Protein AF-A0A8S3BIY8-F1 (afdb_monomer_lite)

Secondary structure (DSSP, 8-state):
--GGGGSS--SS-TT---SS-EEEEEEEEEEEEEE-TTS-EEEEEEEEEEEEEEE--

Foldseek 3Di:
DPPLPPDPHNPDDPDQDDPDWDKDKDKDKDWDWDADPVGHTPDTDIDIDIDMDGRHD

pLDDT: mean 91.75, std 11.92, range [52.28, 98.38]

InterPro domains:
  IPR018240 Clathrin adaptor, mu subunit, conserved site [PS00990] (9-29)
  IPR028565 Mu homology domain [PF00928] (9-57)
  IPR028565 Mu homology domain [PS51072] (20-57)
  IPR036168 AP-2 complex subunit mu, C-terminal superfamily [SSF49447] (9-57)
  IPR050431 Adaptor complexes medium subunit [PTHR10529] (4-57)

Sequence (57 aa):
PPPALTQTVSWRSDGLKYRKNEVFLDVIESVNLLVSSNGNVLRSEINGAIKMRVYLS

Radius of gyration: 20.56 Å; chains: 1; bounding box: 53×15×48 Å

Structure (mmCIF, N/CA/C/O backbone):
data_AF-A0A8S3BIY8-F1
#
_entry.id   AF-A0A8S3BIY8-F1
#
loop_
_atom_site.group_PDB
_atom_site.id
_atom_site.type_symbol
_atom_site.label_atom_id
_atom_site.label_alt_id
_atom_site.label_comp_id
_atom_site.label_asym_id
_atom_site.label_entity_id
_atom_site.label_seq_id
_atom_site.pdbx_PDB_ins_code
_atom_site.Cartn_x
_atom_site.Cartn_y
_atom_site.Cartn_z
_atom_site.occupancy
_atom_site.B_iso_or_equiv
_atom_site.auth_seq_id
_atom_site.auth_comp_id
_atom_site.auth_asym_id
_atom_site.auth_atom_id
_atom_site.pdbx_PDB_model_num
ATOM 1 N N . PRO A 1 1 ? -29.155 -12.937 5.894 1.00 52.28 1 PRO A N 1
ATOM 2 C CA . PRO A 1 1 ? -28.027 -12.302 5.165 1.00 52.28 1 PRO A CA 1
ATOM 3 C C . PRO A 1 1 ? -27.122 -11.520 6.134 1.00 52.28 1 PRO A C 1
ATOM 5 O O . PRO A 1 1 ? -27.657 -10.937 7.076 1.00 52.28 1 PRO A O 1
ATOM 8 N N . PRO A 1 2 ? -25.788 -11.507 5.955 1.00 56.88 2 PRO A N 1
ATOM 9 C CA . PRO A 1 2 ? -24.916 -10.654 6.758 1.00 56.88 2 PRO A CA 1
ATOM 10 C C . PRO A 1 2 ? -25.313 -9.180 6.547 1.00 56.88 2 PRO A C 1
ATOM 12 O O . PRO A 1 2 ? -25.398 -8.752 5.393 1.00 56.88 2 PRO A O 1
ATOM 15 N N . PRO A 1 3 ? -25.559 -8.394 7.610 1.00 61.81 3 PRO A N 1
ATOM 16 C CA . PRO A 1 3 ? -26.064 -7.021 7.494 1.00 61.81 3 PRO A CA 1
ATOM 17 C C . PRO A 1 3 ? -25.123 -6.057 6.751 1.00 61.81 3 PRO A C 1
ATOM 19 O O . PRO A 1 3 ? -25.567 -5.007 6.305 1.00 61.81 3 PRO A O 1
ATOM 22 N N . ALA A 1 4 ? -23.848 -6.413 6.558 1.00 60.69 4 ALA A N 1
ATOM 23 C CA . ALA A 1 4 ? -22.864 -5.580 5.862 1.00 60.69 4 ALA A CA 1
ATOM 24 C C . ALA A 1 4 ? -23.117 -5.413 4.347 1.00 60.69 4 ALA A C 1
ATOM 26 O O . ALA A 1 4 ? -22.630 -4.456 3.755 1.00 60.69 4 ALA A O 1
ATOM 27 N N . LEU A 1 5 ? -23.877 -6.307 3.702 1.00 58.81 5 LEU A N 1
ATOM 28 C CA . LEU A 1 5 ? -24.064 -6.283 2.240 1.00 58.81 5 LEU A CA 1
ATOM 29 C C . LEU A 1 5 ? -24.985 -5.159 1.736 1.00 58.81 5 LEU A C 1
ATOM 31 O O . LEU A 1 5 ? -24.942 -4.838 0.553 1.00 58.81 5 LEU A O 1
ATOM 35 N N . THR A 1 6 ? -25.805 -4.559 2.604 1.00 71.19 6 THR A N 1
ATOM 36 C CA . THR A 1 6 ? -26.774 -3.509 2.229 1.00 71.19 6 THR A CA 1
ATOM 37 C C . THR A 1 6 ? -26.436 -2.132 2.806 1.00 71.19 6 THR A C 1
ATOM 39 O O . THR A 1 6 ? -27.220 -1.201 2.652 1.00 71.19 6 THR A O 1
ATOM 42 N N . GLN A 1 7 ? -25.308 -1.996 3.508 1.00 73.25 7 GLN A N 1
ATOM 43 C CA . GLN A 1 7 ? -24.871 -0.739 4.123 1.00 73.25 7 GLN A CA 1
ATOM 44 C C . GLN A 1 7 ? -23.971 0.054 3.165 1.00 73.25 7 GLN A C 1
ATOM 46 O O . GLN A 1 7 ? -23.213 -0.535 2.396 1.00 73.25 7 GLN A O 1
ATOM 51 N N . THR A 1 8 ? -23.991 1.391 3.260 1.00 81.81 8 THR A N 1
ATOM 52 C CA . THR A 1 8 ? -23.122 2.293 2.468 1.00 81.81 8 THR A CA 1
ATOM 53 C C . THR A 1 8 ? -21.631 1.991 2.666 1.00 81.81 8 THR A C 1
ATOM 55 O O . THR A 1 8 ? -20.818 2.237 1.778 1.00 81.81 8 THR A O 1
ATOM 58 N N . V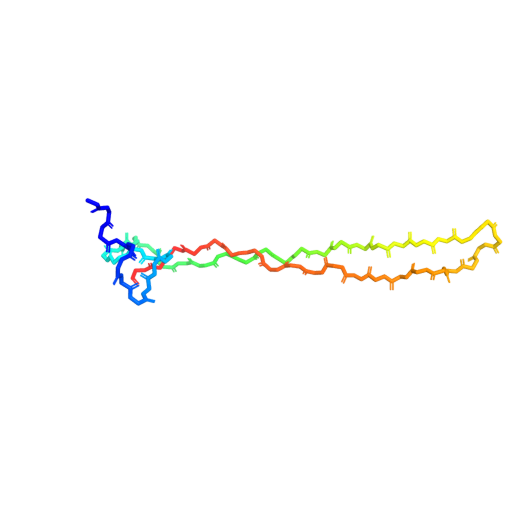AL A 1 9 ? -21.267 1.421 3.820 1.00 86.00 9 VAL A N 1
ATOM 59 C CA . VAL A 1 9 ? -19.919 0.932 4.124 1.00 86.00 9 VAL A CA 1
ATOM 60 C C . VAL A 1 9 ? -19.974 -0.582 4.321 1.00 86.00 9 VAL A C 1
ATOM 62 O O . VAL A 1 9 ? -20.401 -1.065 5.365 1.00 86.00 9 VAL A O 1
ATOM 65 N N . SER A 1 10 ? -19.529 -1.332 3.314 1.00 87.75 10 SER A N 1
ATOM 66 C CA . SER A 1 10 ? -19.588 -2.802 3.301 1.00 87.75 10 SER A CA 1
ATOM 67 C C . SER A 1 10 ? -18.305 -3.492 3.780 1.00 87.75 10 SER A C 1
ATOM 69 O O . SER A 1 10 ? -18.319 -4.676 4.107 1.00 87.75 10 SER A O 1
ATOM 71 N N . TRP A 1 11 ? -17.186 -2.764 3.836 1.00 87.94 11 TRP A N 1
ATOM 72 C CA . TRP A 1 11 ? -15.852 -3.306 4.137 1.00 87.94 11 TRP A CA 1
ATOM 73 C C . TRP A 1 11 ? -15.449 -3.201 5.616 1.00 87.94 11 TRP A C 1
ATOM 75 O O . TRP A 1 11 ? -14.419 -3.747 6.010 1.00 87.94 11 TRP A O 1
ATOM 85 N N . ARG A 1 12 ? -16.242 -2.515 6.452 1.00 89.44 12 ARG A N 1
ATOM 86 C CA . ARG A 1 12 ? -15.984 -2.350 7.890 1.00 89.44 12 ARG A CA 1
ATOM 87 C C . ARG A 1 12 ? -17.254 -2.587 8.687 1.00 89.44 12 ARG A C 1
ATOM 89 O O . ARG A 1 12 ? -18.267 -1.943 8.451 1.00 89.44 12 ARG A O 1
ATOM 96 N N . SER A 1 13 ? -17.170 -3.501 9.647 1.00 88.00 13 SER A N 1
ATOM 97 C CA . SER A 1 13 ? -18.248 -3.731 10.610 1.00 88.00 13 SER A CA 1
ATOM 98 C C . SER A 1 13 ? -18.249 -2.645 11.685 1.00 88.00 13 SER A C 1
ATOM 100 O O . SER A 1 13 ? -17.185 -2.167 12.086 1.00 88.00 13 SER A O 1
ATOM 102 N N . ASP A 1 14 ? -19.437 -2.271 12.149 1.00 88.75 14 ASP A N 1
ATOM 103 C CA . ASP A 1 14 ? -19.610 -1.343 13.268 1.00 88.75 14 ASP A CA 1
ATOM 104 C C . ASP A 1 14 ? -19.295 -2.021 14.619 1.00 88.75 14 ASP A C 1
ATOM 106 O O . ASP A 1 14 ? -19.221 -3.248 14.717 1.00 88.75 14 ASP A O 1
ATOM 110 N N . GLY A 1 15 ? -19.093 -1.221 15.668 1.00 91.56 15 GLY A N 1
ATOM 111 C CA . GLY A 1 15 ? -18.943 -1.691 17.048 1.00 91.56 15 GLY A CA 1
ATOM 112 C C . GLY A 1 15 ? -17.583 -2.305 17.394 1.00 91.56 15 GLY A C 1
ATOM 113 O O . GLY A 1 15 ? -17.420 -2.826 18.497 1.00 91.56 15 GLY A O 1
ATOM 114 N N . LEU A 1 16 ? -16.594 -2.239 16.498 1.00 93.25 16 LEU A N 1
ATOM 115 C CA . LEU A 1 16 ? -15.222 -2.660 16.795 1.00 93.25 16 LEU A CA 1
ATOM 116 C C . LEU A 1 16 ? -14.659 -1.829 17.956 1.00 93.25 16 LEU A C 1
ATOM 118 O O . LEU A 1 16 ? -14.726 -0.604 17.933 1.00 93.25 16 LEU A O 1
ATOM 122 N N . LYS A 1 17 ? -14.095 -2.493 18.969 1.00 96.38 17 LYS A N 1
ATOM 123 C CA . LYS A 1 17 ? -13.419 -1.849 20.100 1.00 96.38 17 LYS A CA 1
ATOM 1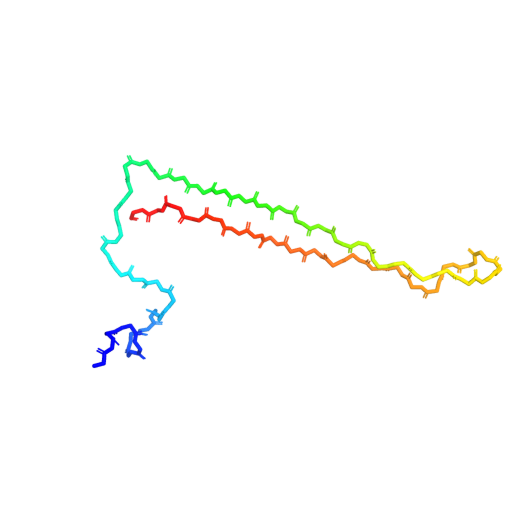24 C C . LYS A 1 17 ? -12.077 -2.513 20.353 1.00 96.38 17 LYS A C 1
ATOM 126 O O . LYS A 1 17 ? -11.985 -3.732 20.469 1.00 96.38 17 LYS A O 1
ATOM 131 N N . TYR A 1 18 ? -11.045 -1.691 20.474 1.00 97.12 18 TYR A N 1
ATOM 132 C CA . TYR A 1 18 ? -9.680 -2.105 20.762 1.00 97.12 18 TYR A CA 1
ATOM 133 C C . TYR A 1 18 ? -9.218 -1.459 22.064 1.00 97.12 18 TYR A C 1
ATOM 135 O O . TYR A 1 18 ? -9.488 -0.291 22.333 1.00 97.12 18 TYR A O 1
ATOM 143 N N . ARG A 1 19 ? -8.481 -2.221 22.878 1.00 97.25 19 ARG A N 1
ATOM 144 C CA . ARG A 1 19 ? -7.923 -1.725 24.147 1.00 97.25 19 ARG A CA 1
ATOM 145 C C . ARG A 1 19 ? -6.923 -0.583 23.934 1.00 97.25 19 ARG A C 1
ATOM 147 O O . ARG A 1 19 ? -6.787 0.284 24.791 1.00 97.25 19 ARG A O 1
ATOM 154 N N . LYS A 1 20 ? -6.220 -0.603 22.803 1.00 97.56 20 LYS A N 1
ATOM 155 C CA . LYS A 1 20 ? -5.291 0.428 22.351 1.00 97.56 20 LYS A CA 1
ATOM 156 C C . LYS A 1 20 ? -5.552 0.667 20.870 1.00 97.56 20 LYS A C 1
ATOM 158 O O . LYS A 1 20 ? -5.633 -0.291 20.108 1.00 97.56 20 LYS A O 1
ATOM 163 N N . ASN A 1 21 ? -5.697 1.932 20.496 1.00 98.06 21 ASN A N 1
ATOM 164 C CA . ASN A 1 21 ? -5.875 2.322 19.107 1.00 98.06 21 ASN A CA 1
ATOM 165 C C . ASN A 1 21 ? -4.499 2.512 18.471 1.00 98.06 21 ASN A C 1
ATOM 167 O O . ASN A 1 21 ? -3.724 3.360 18.916 1.00 98.06 21 ASN A O 1
ATOM 171 N N . GLU A 1 22 ? -4.193 1.714 17.458 1.00 98.31 22 GLU A N 1
ATOM 172 C CA . GLU A 1 22 ? -2.923 1.775 16.743 1.00 98.31 22 GLU A CA 1
ATOM 173 C C . GLU A 1 22 ? -3.084 1.336 15.288 1.00 98.31 22 GLU A C 1
ATOM 175 O O . GLU A 1 22 ? -3.967 0.555 14.925 1.00 98.31 22 GLU A O 1
ATOM 180 N N . VAL A 1 23 ? -2.229 1.883 14.431 1.00 97.88 23 VAL A N 1
ATOM 181 C CA . VAL A 1 23 ? -2.198 1.571 13.005 1.00 97.88 23 VAL A CA 1
ATOM 182 C C . VAL A 1 23 ? -0.760 1.289 12.624 1.00 97.88 23 VAL A C 1
ATOM 184 O O . VAL A 1 23 ? 0.135 2.069 12.940 1.00 97.88 23 VAL A O 1
ATOM 187 N N . PHE A 1 24 ? -0.554 0.181 11.925 1.00 98.31 24 PHE A N 1
ATOM 188 C CA . PHE A 1 24 ? 0.735 -0.202 11.371 1.00 98.31 24 PHE A CA 1
ATOM 189 C C . PHE A 1 24 ? 0.676 -0.041 9.858 1.00 98.31 24 PHE A C 1
ATOM 191 O O . PHE A 1 24 ? -0.293 -0.471 9.223 1.00 98.31 24 PHE A O 1
ATOM 198 N N . LEU A 1 25 ? 1.704 0.585 9.296 1.00 98.25 25 LEU A N 1
ATOM 199 C CA . LEU A 1 25 ? 1.837 0.806 7.866 1.00 98.25 25 LEU A CA 1
ATOM 200 C C . LEU A 1 25 ? 3.124 0.148 7.390 1.00 98.25 25 LEU A C 1
ATOM 202 O O . LEU A 1 25 ? 4.203 0.477 7.876 1.00 98.25 25 LEU A O 1
ATOM 206 N N . ASP A 1 26 ? 2.987 -0.737 6.414 1.00 98.38 26 ASP A N 1
ATOM 207 C CA . ASP A 1 26 ? 4.102 -1.345 5.708 1.00 98.38 26 ASP A CA 1
ATOM 208 C C . ASP A 1 26 ? 4.172 -0.703 4.315 1.0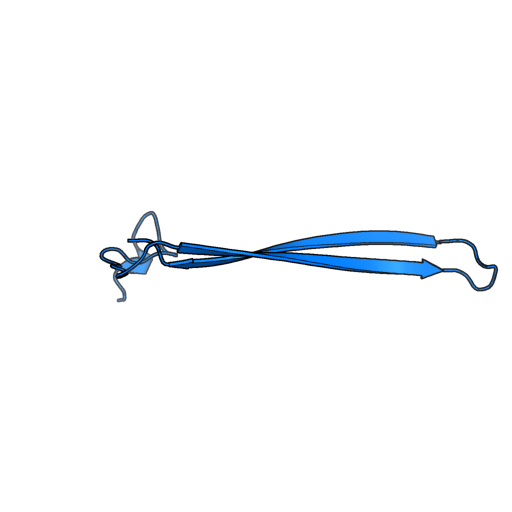0 98.38 26 ASP A C 1
ATOM 210 O O . ASP A 1 26 ? 3.249 -0.850 3.506 1.00 98.38 26 ASP A O 1
ATOM 214 N N . VAL A 1 27 ? 5.251 0.032 4.039 1.00 97.81 27 VAL A N 1
ATOM 215 C CA . VAL A 1 27 ? 5.553 0.571 2.706 1.00 97.81 27 VAL A CA 1
ATOM 216 C C . VAL A 1 27 ? 6.395 -0.460 1.970 1.00 97.81 27 VAL A C 1
ATOM 218 O O . VAL A 1 27 ? 7.481 -0.818 2.423 1.00 97.81 27 VAL A O 1
ATOM 221 N N . ILE A 1 28 ? 5.870 -0.977 0.865 1.00 98.06 28 ILE A N 1
ATOM 222 C CA . ILE A 1 28 ? 6.487 -2.057 0.099 1.00 98.06 28 ILE A CA 1
ATOM 223 C C . ILE A 1 28 ? 6.752 -1.549 -1.308 1.00 98.06 28 ILE A C 1
ATOM 225 O O . ILE A 1 28 ? 5.830 -1.122 -1.996 1.00 98.06 28 ILE A O 1
ATOM 229 N N . GLU A 1 29 ? 7.999 -1.652 -1.750 1.00 98.31 29 GLU A N 1
ATOM 230 C CA . GLU A 1 29 ? 8.413 -1.277 -3.097 1.00 98.31 29 GLU A CA 1
ATOM 231 C C . GLU A 1 29 ? 9.005 -2.487 -3.810 1.00 98.31 29 GLU A C 1
ATOM 233 O O . GLU A 1 29 ? 9.806 -3.236 -3.251 1.00 98.31 29 GLU A O 1
ATOM 238 N N . SER A 1 30 ? 8.579 -2.704 -5.051 1.00 97.69 30 SER A N 1
ATOM 239 C CA . SER A 1 30 ? 9.129 -3.731 -5.934 1.00 97.69 30 SER A CA 1
ATOM 240 C C . SER A 1 30 ? 9.711 -3.064 -7.167 1.00 97.69 30 SER A C 1
ATOM 242 O O . SER A 1 30 ? 9.004 -2.355 -7.880 1.00 97.69 30 SER A O 1
ATOM 244 N N . VAL A 1 31 ? 11.002 -3.277 -7.407 1.00 97.56 31 VAL A N 1
ATOM 245 C CA . VAL A 1 31 ? 11.701 -2.708 -8.561 1.00 97.56 31 VAL A CA 1
ATOM 246 C C . VAL A 1 31 ? 11.631 -3.696 -9.717 1.00 97.56 31 VAL A C 1
ATOM 248 O O . VAL A 1 31 ? 12.190 -4.790 -9.642 1.00 97.56 31 VAL A O 1
ATOM 251 N N . ASN A 1 32 ? 10.976 -3.288 -10.798 1.00 97.81 32 ASN A N 1
ATOM 252 C CA . ASN A 1 32 ? 10.948 -4.023 -12.053 1.00 97.81 32 ASN A CA 1
ATOM 253 C C . ASN A 1 32 ? 11.985 -3.411 -12.998 1.00 97.81 32 ASN A C 1
ATOM 255 O O . ASN A 1 32 ? 11.820 -2.285 -13.470 1.00 97.81 32 ASN A O 1
ATOM 259 N N . LEU A 1 33 ? 13.049 -4.163 -13.283 1.00 97.69 33 LEU A N 1
ATOM 260 C CA . LEU A 1 33 ? 14.152 -3.724 -14.134 1.00 97.69 33 LEU A CA 1
ATOM 261 C C . LEU A 1 33 ? 14.381 -4.718 -15.278 1.00 97.69 33 LEU A C 1
ATOM 263 O O . LEU A 1 33 ? 14.552 -5.913 -15.047 1.00 97.69 33 LEU A O 1
ATOM 267 N N . LEU A 1 34 ? 14.426 -4.212 -16.511 1.00 97.88 34 LEU A N 1
ATOM 268 C CA . LEU A 1 34 ? 14.801 -4.963 -17.707 1.00 97.88 34 LEU A CA 1
ATOM 269 C C . LEU A 1 34 ? 16.045 -4.329 -18.327 1.00 97.88 34 LEU A C 1
ATOM 271 O O . LEU A 1 34 ? 16.018 -3.158 -18.710 1.00 97.88 34 LEU A O 1
ATOM 275 N N . VAL A 1 35 ? 17.114 -5.111 -18.466 1.00 98.12 35 VAL A N 1
ATOM 276 C CA . VAL A 1 35 ? 18.394 -4.676 -19.042 1.00 98.12 35 VAL A CA 1
ATOM 277 C C . VAL A 1 35 ? 18.709 -5.524 -20.273 1.00 98.12 35 VAL A C 1
ATOM 279 O O . VAL A 1 35 ? 18.553 -6.743 -20.253 1.00 98.12 35 VAL A O 1
ATOM 282 N N . SER A 1 36 ? 19.124 -4.875 -21.359 1.00 97.81 36 SER A N 1
ATOM 283 C CA . SER A 1 36 ? 19.589 -5.547 -22.578 1.00 97.81 36 SER A CA 1
ATOM 284 C C . SER A 1 36 ? 20.954 -6.215 -22.371 1.00 97.81 36 SER A C 1
ATOM 286 O O . SER A 1 36 ? 21.721 -5.821 -21.496 1.00 97.81 36 SER A O 1
ATOM 288 N N . SER A 1 37 ? 21.320 -7.164 -23.237 1.00 96.94 37 SER A N 1
ATOM 289 C CA . SER A 1 37 ? 22.650 -7.804 -23.223 1.00 96.94 37 SER A CA 1
ATOM 290 C C . SER A 1 37 ? 23.815 -6.818 -23.368 1.00 96.94 37 SER A C 1
ATOM 292 O O . SER A 1 37 ? 24.922 -7.108 -22.931 1.00 96.94 37 SER A O 1
ATOM 294 N N . ASN A 1 38 ? 23.561 -5.649 -23.965 1.00 97.00 38 ASN A N 1
ATOM 295 C CA . ASN A 1 38 ? 24.555 -4.596 -24.172 1.00 97.00 38 ASN A CA 1
ATOM 296 C C . ASN A 1 38 ? 24.654 -3.638 -22.969 1.00 97.00 38 ASN A C 1
ATOM 298 O O . ASN A 1 38 ? 25.354 -2.635 -23.045 1.00 97.00 38 ASN A O 1
ATOM 302 N N . GLY A 1 39 ? 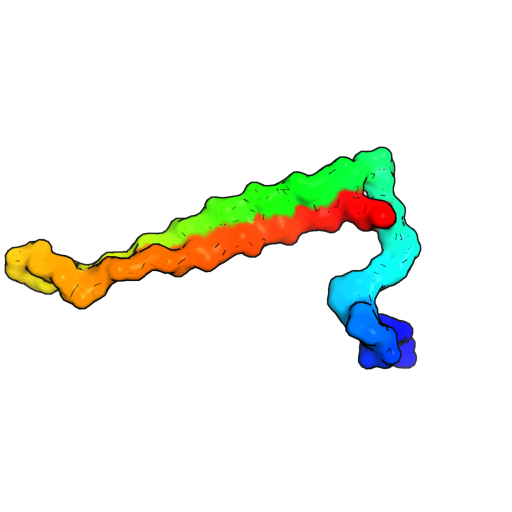23.923 -3.906 -21.880 1.00 95.75 39 GLY A N 1
ATOM 303 C CA . GLY A 1 39 ? 23.940 -3.105 -20.653 1.00 95.75 39 GLY A CA 1
ATOM 304 C C . GLY A 1 39 ? 22.970 -1.920 -20.636 1.00 95.75 39 GLY A C 1
ATOM 305 O O . GLY A 1 39 ? 22.819 -1.276 -19.602 1.00 95.75 39 GLY A O 1
ATOM 306 N N . ASN A 1 40 ? 22.259 -1.643 -21.734 1.00 97.19 40 ASN A N 1
ATOM 307 C CA . ASN A 1 40 ? 21.259 -0.571 -21.763 1.00 97.19 40 ASN A CA 1
ATOM 308 C C . ASN A 1 40 ? 19.998 -0.978 -20.990 1.00 97.19 40 ASN A C 1
ATOM 310 O O . ASN A 1 40 ? 19.475 -2.075 -21.209 1.00 97.19 40 ASN A O 1
ATOM 314 N N . VAL A 1 41 ? 19.479 -0.083 -20.147 1.00 97.31 41 VAL A N 1
ATOM 315 C CA . VAL A 1 41 ? 18.201 -0.263 -19.443 1.00 97.31 41 VAL A CA 1
ATOM 316 C C . VAL A 1 41 ? 17.049 -0.068 -20.426 1.00 97.31 41 VAL A C 1
ATOM 318 O O . VAL A 1 41 ? 16.925 0.983 -21.046 1.00 97.31 41 VAL A O 1
ATOM 321 N N . LEU A 1 42 ? 16.206 -1.088 -20.563 1.00 97.44 42 LEU A N 1
ATOM 322 C CA . LEU A 1 42 ? 15.049 -1.087 -21.459 1.00 97.44 42 LEU A CA 1
ATOM 323 C C . LEU A 1 42 ? 13.754 -0.713 -20.732 1.00 97.44 42 LEU A C 1
ATOM 325 O O . LEU A 1 42 ? 12.874 -0.091 -21.319 1.00 97.44 42 LEU A O 1
ATOM 329 N N . ARG A 1 43 ? 13.628 -1.091 -19.455 1.00 96.75 43 ARG A N 1
ATOM 330 C CA . ARG A 1 43 ? 12.492 -0.729 -18.598 1.00 96.75 43 ARG A CA 1
ATOM 331 C C . ARG A 1 43 ? 12.960 -0.620 -17.158 1.00 96.75 43 ARG A C 1
ATOM 333 O O . ARG A 1 43 ? 13.704 -1.479 -16.696 1.00 96.75 43 ARG A O 1
ATOM 340 N N . SER A 1 44 ? 12.507 0.418 -16.471 1.00 97.75 44 SER A N 1
ATOM 341 C CA . SER A 1 44 ? 12.723 0.615 -15.043 1.00 97.75 44 SER A CA 1
ATOM 342 C C . SER A 1 44 ? 11.471 1.253 -14.468 1.00 97.75 44 SER A C 1
ATOM 344 O O . SER A 1 44 ? 11.105 2.360 -14.860 1.00 97.75 44 SER A O 1
ATOM 346 N N . GLU A 1 45 ? 10.788 0.535 -13.589 1.00 98.06 45 GLU A N 1
ATOM 347 C CA . GLU A 1 45 ? 9.632 1.049 -12.862 1.00 98.06 45 GLU A CA 1
ATOM 348 C C . GLU A 1 45 ? 9.628 0.510 -11.434 1.00 98.06 45 GLU A C 1
ATOM 350 O O . GLU A 1 45 ? 10.207 -0.539 -11.137 1.00 98.06 45 GLU A O 1
ATOM 355 N N . ILE A 1 46 ? 8.970 1.251 -10.549 1.00 98.19 46 ILE A N 1
ATOM 356 C CA . ILE A 1 46 ? 8.799 0.874 -9.152 1.00 98.19 46 ILE A CA 1
ATOM 357 C C . ILE A 1 46 ? 7.310 0.683 -8.901 1.00 98.19 46 ILE A C 1
ATOM 359 O O . ILE A 1 46 ? 6.511 1.606 -9.058 1.00 98.19 46 ILE A O 1
ATOM 363 N N . ASN A 1 47 ? 6.945 -0.520 -8.477 1.00 98.06 47 ASN A N 1
ATOM 364 C CA . ASN A 1 47 ? 5.596 -0.866 -8.068 1.00 98.06 47 ASN A CA 1
ATOM 365 C C . ASN A 1 47 ? 5.522 -0.745 -6.545 1.00 98.06 47 ASN A C 1
ATOM 367 O O . ASN A 1 47 ? 5.911 -1.658 -5.813 1.00 98.06 47 ASN A O 1
ATOM 371 N N . GLY A 1 48 ? 5.059 0.415 -6.082 1.00 98.19 48 GLY A N 1
ATOM 372 C CA . GLY A 1 48 ? 4.847 0.705 -4.668 1.00 98.19 48 GLY A CA 1
ATOM 373 C C . GLY A 1 48 ? 3.454 0.294 -4.189 1.00 98.19 48 GLY A C 1
ATOM 374 O O . GLY A 1 48 ? 2.463 0.461 -4.901 1.00 98.19 48 GLY A O 1
ATOM 375 N N . ALA A 1 49 ? 3.365 -0.207 -2.961 1.00 98.00 49 ALA A N 1
ATOM 376 C CA . ALA A 1 49 ? 2.113 -0.461 -2.265 1.00 98.00 49 ALA A CA 1
ATOM 377 C C . ALA A 1 49 ? 2.247 -0.114 -0.780 1.00 98.00 49 ALA A C 1
ATOM 379 O O . ALA A 1 49 ? 3.251 -0.421 -0.141 1.00 98.00 49 ALA A O 1
ATOM 380 N N . ILE A 1 50 ? 1.194 0.471 -0.214 1.00 98.00 50 ILE A N 1
ATOM 381 C CA . ILE A 1 50 ? 1.073 0.671 1.230 1.00 98.00 50 ILE A CA 1
ATOM 382 C C . ILE A 1 50 ? 0.087 -0.368 1.746 1.00 98.00 50 ILE A C 1
ATOM 384 O O . ILE A 1 50 ? -1.076 -0.389 1.340 1.00 98.00 50 ILE A O 1
ATOM 388 N N . LYS A 1 51 ? 0.544 -1.238 2.645 1.00 97.88 51 LYS A N 1
ATOM 389 C CA . LYS A 1 51 ? -0.321 -2.182 3.353 1.00 97.88 51 LYS A CA 1
ATOM 390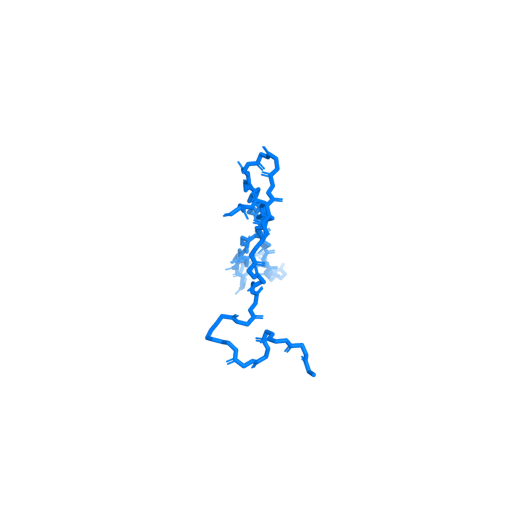 C C . LYS A 1 51 ? -0.569 -1.665 4.756 1.00 97.88 51 LYS A C 1
ATOM 392 O O . LYS A 1 51 ? 0.357 -1.274 5.457 1.00 97.88 51 LYS A O 1
ATOM 397 N N . MET A 1 52 ? -1.830 -1.674 5.166 1.00 98.19 52 MET A N 1
ATOM 398 C CA . MET A 1 52 ? -2.234 -1.170 6.472 1.00 98.19 52 MET A CA 1
ATOM 399 C C . MET A 1 52 ? -2.820 -2.292 7.315 1.00 98.19 52 MET A C 1
ATOM 401 O O . MET A 1 52 ? -3.654 -3.070 6.850 1.00 98.19 52 MET A O 1
ATOM 405 N N . ARG A 1 53 ? -2.414 -2.336 8.583 1.00 97.62 53 ARG A N 1
ATOM 406 C CA . ARG A 1 53 ? -3.065 -3.123 9.632 1.00 97.62 53 ARG A CA 1
ATOM 407 C C . ARG A 1 53 ? -3.644 -2.142 10.643 1.00 97.62 53 ARG A C 1
ATOM 409 O O . ARG A 1 53 ? -2.903 -1.415 11.300 1.00 97.62 53 ARG A O 1
ATOM 416 N N . VAL A 1 54 ? -4.972 -2.085 10.705 1.00 97.50 54 VAL A N 1
ATOM 417 C CA . VAL A 1 54 ? -5.719 -1.037 11.412 1.00 97.50 54 VAL A CA 1
ATOM 418 C C . VAL A 1 54 ? -6.429 -1.633 12.625 1.00 97.50 54 VAL A C 1
ATOM 420 O O . VAL A 1 54 ? -7.332 -2.452 12.464 1.00 97.50 54 VAL A O 1
ATOM 423 N N . TYR A 1 55 ? -6.066 -1.174 13.822 1.00 97.56 55 TYR A N 1
ATOM 424 C CA . TYR A 1 55 ? -6.712 -1.529 15.087 1.00 9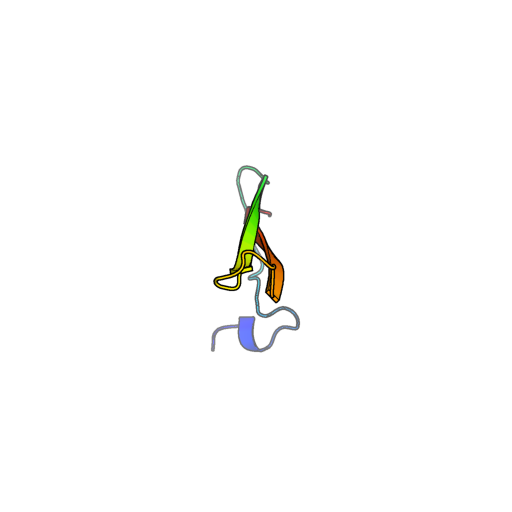7.56 55 TYR A CA 1
ATOM 425 C C . TYR A 1 55 ? -7.314 -0.256 15.695 1.00 97.56 55 TYR A C 1
ATOM 427 O O . TYR A 1 55 ? -6.696 0.402 16.527 1.00 97.56 55 TYR A O 1
ATOM 435 N N . LEU A 1 56 ? -8.501 0.137 15.216 1.00 97.06 56 LEU A N 1
ATOM 436 C CA . LEU A 1 56 ? -9.185 1.379 15.606 1.00 97.06 56 LEU A CA 1
ATOM 437 C C . LEU A 1 56 ? -10.623 1.118 16.051 1.00 97.06 56 LEU A C 1
ATOM 439 O O . LEU A 1 56 ? -11.332 0.349 15.394 1.00 97.06 56 LEU A O 1
ATOM 443 N N . SER A 1 57 ? -11.010 1.769 17.150 1.00 93.88 57 SER A N 1
ATOM 444 C CA . SER A 1 57 ? -12.337 1.717 17.787 1.00 93.88 57 SER A CA 1
ATOM 445 C C . SER A 1 57 ? -13.356 2.705 17.226 1.00 93.88 57 SER A C 1
ATOM 447 O O . SER A 1 57 ? -12.943 3.584 16.442 1.00 93.88 57 SER A O 1
#

Organism: NCBI:txid392030